Protein AF-A0AAJ1MAJ5-F1 (afdb_monomer_lite)

Structure (mmCIF, N/CA/C/O backbone):
data_AF-A0AAJ1MAJ5-F1
#
_entry.id   AF-A0AAJ1MAJ5-F1
#
loop_
_atom_site.group_PDB
_atom_site.id
_atom_site.type_symbo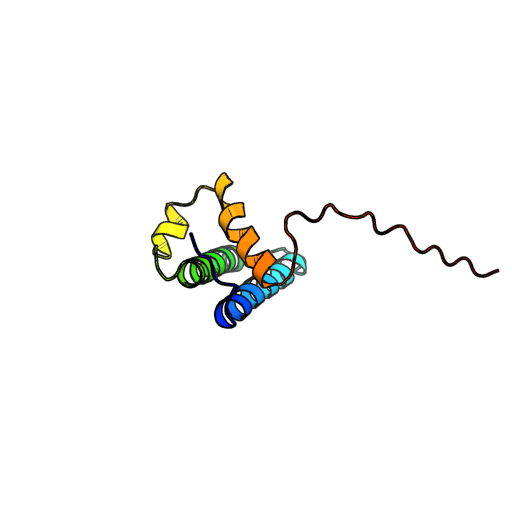l
_atom_site.label_atom_id
_atom_site.label_alt_id
_atom_site.label_comp_id
_atom_site.label_asym_id
_atom_site.label_entity_id
_atom_site.label_seq_id
_atom_site.pdbx_PDB_ins_code
_atom_site.Cartn_x
_atom_site.Cartn_y
_atom_site.Cartn_z
_atom_site.occupancy
_atom_site.B_iso_or_equiv
_atom_site.auth_seq_id
_atom_site.auth_comp_id
_atom_site.auth_asym_id
_atom_site.auth_atom_id
_atom_site.pdbx_PDB_model_num
ATOM 1 N N . MET A 1 1 ? -19.396 -5.710 -0.589 1.00 59.69 1 MET A N 1
ATOM 2 C CA . MET A 1 1 ? -18.769 -5.795 -1.927 1.00 59.69 1 MET A CA 1
ATOM 3 C C . MET A 1 1 ? -18.864 -4.440 -2.600 1.00 59.69 1 MET A C 1
ATOM 5 O O . MET A 1 1 ? -19.908 -3.806 -2.494 1.00 59.69 1 MET A O 1
ATOM 9 N N . ARG A 1 2 ? -17.773 -4.000 -3.231 1.00 75.06 2 ARG A N 1
ATOM 10 C CA . ARG A 1 2 ? -17.720 -2.803 -4.074 1.00 75.06 2 ARG A CA 1
ATOM 11 C C . ARG A 1 2 ? -18.050 -3.207 -5.511 1.00 75.06 2 ARG A C 1
ATOM 13 O O . ARG A 1 2 ? -17.532 -4.217 -5.970 1.00 75.06 2 ARG A O 1
ATOM 20 N N . ASN A 1 3 ? -18.887 -2.426 -6.191 1.00 77.62 3 ASN A N 1
ATOM 21 C CA . ASN A 1 3 ? -19.333 -2.712 -7.564 1.00 77.62 3 ASN A CA 1
ATOM 22 C C . ASN A 1 3 ? -18.869 -1.653 -8.582 1.00 77.62 3 ASN A C 1
ATOM 24 O O . ASN A 1 3 ? -19.230 -1.723 -9.752 1.00 77.62 3 ASN A O 1
ATOM 28 N N . GLU A 1 4 ? -18.111 -0.655 -8.138 1.00 86.19 4 GLU A N 1
ATOM 29 C CA . GLU A 1 4 ? -17.616 0.452 -8.960 1.00 86.19 4 GLU A CA 1
ATOM 30 C C . GLU A 1 4 ? -16.127 0.271 -9.317 1.00 86.19 4 GLU A C 1
ATOM 32 O O . GLU A 1 4 ? -15.389 -0.364 -8.558 1.00 86.19 4 GLU A O 1
ATOM 37 N N . PRO A 1 5 ? -15.665 0.808 -10.463 1.00 88.31 5 PRO A N 1
ATOM 38 C CA . PRO A 1 5 ? -14.253 0.777 -10.852 1.00 88.31 5 PRO A CA 1
ATOM 39 C C . PRO A 1 5 ? -13.401 1.676 -9.940 1.00 88.31 5 PRO A C 1
ATOM 41 O O . PRO A 1 5 ? -13.922 2.676 -9.452 1.00 88.31 5 PRO A O 1
ATOM 44 N N . PRO A 1 6 ? -12.110 1.369 -9.683 1.00 91.88 6 PRO A N 1
ATOM 45 C CA . PRO A 1 6 ? -11.218 2.201 -8.860 1.00 91.88 6 PRO A CA 1
ATOM 46 C C . PRO A 1 6 ? -11.218 3.679 -9.274 1.00 91.88 6 PRO A C 1
ATOM 48 O O . PRO 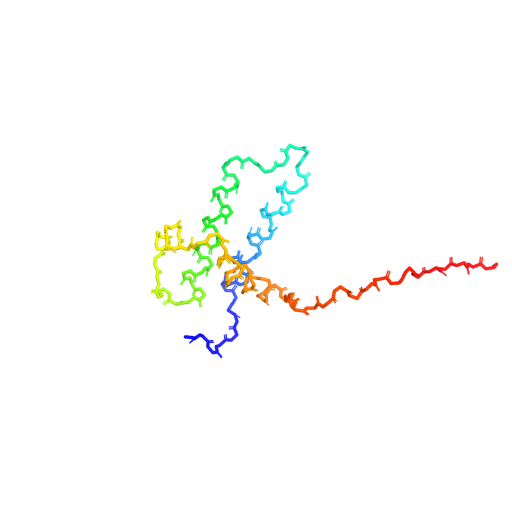A 1 6 ? -11.208 4.001 -10.461 1.00 91.88 6 PRO A O 1
ATOM 51 N N . MET A 1 7 ? -11.224 4.577 -8.290 1.00 94.00 7 MET A N 1
ATOM 52 C CA . MET A 1 7 ? -11.225 6.024 -8.507 1.00 94.00 7 MET A CA 1
ATOM 53 C C . MET A 1 7 ? -9.792 6.563 -8.638 1.00 94.00 7 MET A C 1
ATOM 55 O O . MET A 1 7 ? -8.826 5.902 -8.259 1.00 94.00 7 MET A O 1
ATOM 59 N N . ILE A 1 8 ? -9.639 7.805 -9.116 1.00 96.75 8 ILE A N 1
ATOM 60 C CA . ILE A 1 8 ? -8.319 8.456 -9.264 1.00 96.75 8 ILE A CA 1
ATOM 61 C C . ILE A 1 8 ? -7.541 8.477 -7.938 1.00 96.75 8 ILE A C 1
ATOM 63 O O . ILE A 1 8 ? -6.327 8.300 -7.937 1.00 96.75 8 ILE A O 1
ATOM 67 N N . GLU A 1 9 ? -8.217 8.651 -6.801 1.00 95.94 9 GLU A N 1
ATOM 68 C CA . GLU A 1 9 ? -7.558 8.597 -5.490 1.00 95.94 9 GLU A CA 1
ATOM 69 C C . GLU A 1 9 ? -6.968 7.215 -5.176 1.00 95.94 9 GLU A C 1
ATOM 71 O O . GLU A 1 9 ? -5.869 7.133 -4.630 1.00 95.94 9 GLU A O 1
ATOM 76 N N . ASN A 1 10 ? -7.641 6.135 -5.591 1.00 96.38 10 ASN A N 1
ATOM 77 C CA . ASN A 1 10 ? -7.125 4.779 -5.438 1.00 96.38 10 ASN A CA 1
ATOM 78 C C . ASN A 1 10 ? -5.898 4.579 -6.328 1.00 96.38 10 ASN A C 1
ATOM 80 O O . ASN A 1 10 ? -4.925 3.983 -5.880 1.00 96.38 10 ASN A O 1
ATOM 84 N N . LEU A 1 11 ? -5.913 5.117 -7.555 1.00 97.81 11 LEU A N 1
ATOM 85 C CA . LEU A 1 11 ? -4.752 5.084 -8.448 1.00 97.81 11 LEU A CA 1
ATOM 86 C C . LEU A 1 11 ? -3.555 5.829 -7.854 1.00 97.81 11 LEU A C 1
ATOM 88 O O . LEU A 1 11 ? -2.443 5.315 -7.882 1.00 97.81 11 LEU A O 1
ATOM 92 N N . ILE A 1 12 ? -3.773 7.009 -7.272 1.00 98.38 12 ILE A N 1
ATOM 93 C CA . ILE A 1 12 ? -2.708 7.766 -6.605 1.00 98.38 12 ILE A CA 1
ATOM 94 C C . ILE A 1 12 ? -2.094 6.952 -5.461 1.00 98.38 12 ILE A C 1
ATOM 96 O O . ILE A 1 12 ? -0.872 6.911 -5.334 1.00 98.38 12 ILE A O 1
ATOM 100 N N . ASP A 1 13 ? -2.911 6.313 -4.627 1.00 98.38 13 ASP A N 1
ATOM 101 C CA . ASP A 1 13 ? -2.400 5.518 -3.509 1.00 98.38 13 ASP A CA 1
ATOM 102 C C . ASP A 1 13 ? -1.712 4.228 -3.983 1.00 98.38 13 ASP A C 1
ATOM 104 O O . ASP A 1 13 ? -0.643 3.894 -3.476 1.00 98.38 13 ASP A O 1
ATOM 108 N N . ALA A 1 14 ? -2.236 3.572 -5.020 1.00 98.31 14 ALA A N 1
ATOM 109 C CA . ALA A 1 14 ? -1.592 2.419 -5.643 1.00 98.31 14 ALA A CA 1
ATOM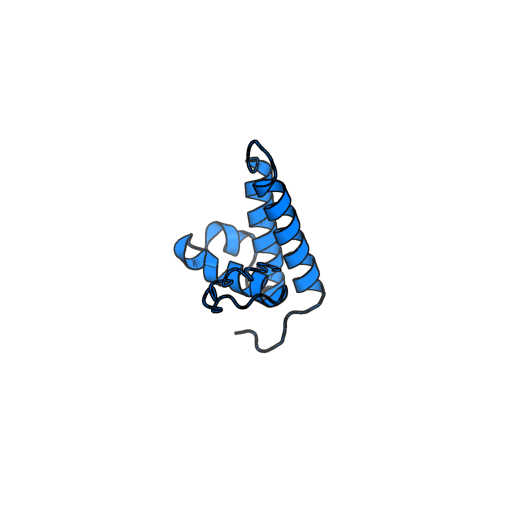 110 C C . ALA A 1 14 ? -0.218 2.773 -6.243 1.00 98.31 14 ALA A C 1
ATOM 112 O O . ALA A 1 14 ? 0.746 2.033 -6.062 1.00 98.31 14 ALA A O 1
ATOM 113 N N . LEU A 1 15 ? -0.089 3.939 -6.886 1.00 98.44 15 LEU A N 1
ATOM 114 C CA . LEU A 1 15 ? 1.190 4.425 -7.417 1.00 98.44 15 LEU A CA 1
ATOM 115 C C . LEU A 1 15 ? 2.210 4.730 -6.311 1.00 98.44 15 LEU A C 1
ATOM 117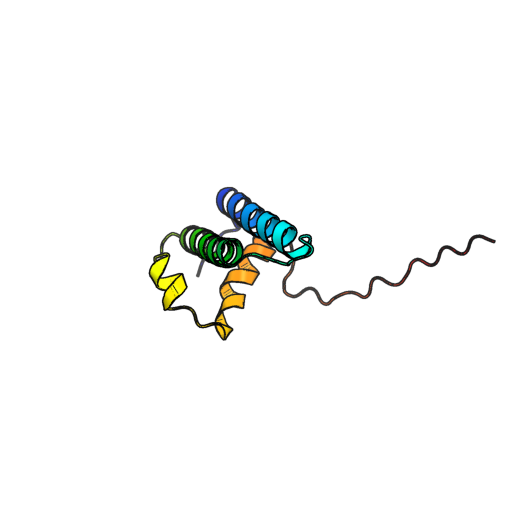 O O . LEU A 1 15 ? 3.404 4.525 -6.513 1.00 98.44 15 LEU A O 1
ATOM 121 N N . LYS A 1 16 ? 1.772 5.198 -5.133 1.00 98.56 16 LYS A N 1
ATOM 122 C CA . LYS A 1 16 ? 2.672 5.390 -3.979 1.00 98.56 16 LYS A CA 1
ATOM 123 C C . LYS A 1 16 ? 3.201 4.062 -3.454 1.00 98.56 16 LYS A C 1
ATOM 125 O O . LYS A 1 16 ? 4.387 3.978 -3.149 1.00 98.56 16 LYS A O 1
ATOM 130 N N . ILE A 1 17 ? 2.331 3.053 -3.362 1.00 98.44 17 ILE A N 1
ATOM 131 C CA . ILE A 1 17 ? 2.717 1.690 -2.975 1.00 98.44 17 ILE A CA 1
ATOM 132 C C . ILE A 1 17 ? 3.760 1.163 -3.962 1.00 98.44 17 ILE A C 1
ATOM 134 O O . ILE A 1 17 ? 4.870 0.844 -3.548 1.00 98.44 17 ILE A O 1
ATOM 138 N N . GLN A 1 18 ? 3.445 1.185 -5.262 1.00 97.44 18 GLN A N 1
ATOM 139 C CA . GLN A 1 18 ? 4.351 0.716 -6.312 1.00 97.44 18 GLN A CA 1
ATOM 140 C C . GLN A 1 18 ? 5.694 1.453 -6.279 1.00 97.44 18 GLN A C 1
ATOM 142 O O . GLN A 1 18 ? 6.745 0.835 -6.422 1.00 97.44 18 GLN A O 1
ATOM 147 N N . ARG A 1 19 ? 5.685 2.777 -6.072 1.00 97.62 19 ARG A N 1
ATOM 148 C CA . ARG A 1 19 ? 6.924 3.555 -6.000 1.00 97.62 19 ARG A CA 1
ATOM 149 C C . ARG A 1 19 ? 7.815 3.102 -4.847 1.00 97.62 19 ARG A C 1
ATOM 151 O O . ARG A 1 19 ? 9.008 2.915 -5.062 1.00 97.62 19 ARG A O 1
ATOM 158 N N . LEU A 1 20 ? 7.239 2.928 -3.659 1.00 97.62 20 LEU A N 1
ATOM 159 C CA . LEU A 1 20 ? 7.976 2.469 -2.486 1.00 97.62 20 LEU A CA 1
ATOM 160 C C . LEU A 1 20 ? 8.505 1.044 -2.681 1.00 97.62 20 LEU A C 1
ATOM 162 O O . LEU A 1 20 ? 9.645 0.772 -2.327 1.00 97.62 20 LEU A O 1
ATOM 166 N N . GLU A 1 21 ? 7.712 0.151 -3.275 1.00 95.31 21 GLU A N 1
ATOM 167 C CA . GLU A 1 21 ? 8.137 -1.221 -3.578 1.00 95.31 21 GLU A CA 1
ATOM 168 C C . GLU A 1 21 ? 9.328 -1.245 -4.546 1.00 95.31 21 GLU A C 1
ATOM 170 O O . GLU A 1 21 ? 10.321 -1.908 -4.259 1.00 95.31 21 GLU A O 1
ATOM 175 N N . ILE A 1 22 ? 9.301 -0.433 -5.609 1.00 95.19 22 ILE A N 1
ATOM 176 C CA . ILE A 1 22 ? 10.444 -0.267 -6.522 1.00 95.19 22 ILE A CA 1
ATOM 177 C C . ILE A 1 22 ? 11.673 0.258 -5.774 1.00 95.19 22 ILE A C 1
ATOM 179 O O . ILE A 1 22 ? 12.775 -0.261 -5.954 1.00 95.19 22 ILE A O 1
ATOM 183 N N . ASP A 1 23 ? 11.513 1.288 -4.940 1.00 94.94 23 ASP A N 1
ATOM 184 C CA . ASP A 1 23 ? 12.631 1.866 -4.186 1.00 94.94 23 ASP A CA 1
ATOM 185 C C . ASP A 1 23 ? 13.233 0.825 -3.209 1.00 94.94 23 ASP A C 1
ATOM 187 O O . ASP A 1 23 ? 14.453 0.741 -3.073 1.00 94.94 23 ASP A O 1
ATOM 191 N N . MET A 1 24 ? 12.408 -0.035 -2.598 1.00 94.94 24 MET A N 1
ATOM 192 C CA . MET A 1 24 ? 12.859 -1.134 -1.731 1.00 94.94 24 MET A CA 1
ATOM 193 C C . MET A 1 24 ? 13.570 -2.261 -2.495 1.00 94.94 24 MET A C 1
ATOM 195 O O . MET A 1 24 ? 14.526 -2.831 -1.973 1.00 94.94 24 MET A O 1
ATOM 199 N N . GLU A 1 25 ? 13.102 -2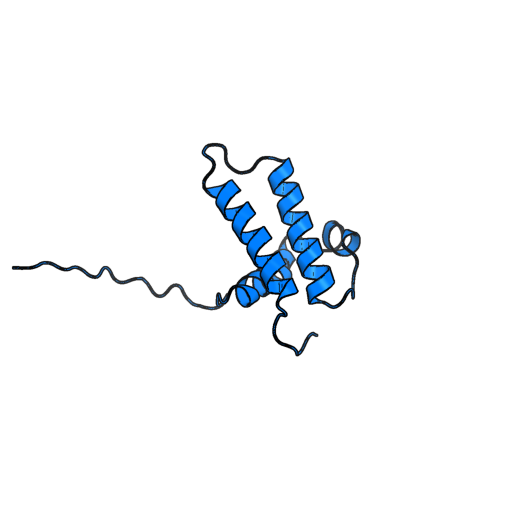.612 -3.695 1.00 92.75 25 GLU A N 1
ATOM 200 C CA . GLU A 1 25 ? 13.673 -3.686 -4.526 1.00 92.75 25 GLU A CA 1
ATOM 201 C C . GLU A 1 25 ? 14.973 -3.272 -5.220 1.00 92.75 25 GLU A C 1
ATOM 203 O O . GLU A 1 25 ? 15.867 -4.093 -5.413 1.00 92.75 25 GLU A O 1
ATOM 208 N N . THR A 1 26 ? 15.083 -1.996 -5.592 1.00 91.62 26 THR A N 1
ATOM 209 C CA . THR A 1 26 ? 16.260 -1.448 -6.284 1.00 91.62 26 THR A CA 1
ATOM 210 C C . THR A 1 26 ? 17.369 -0.993 -5.335 1.00 91.62 26 THR A C 1
ATOM 212 O O . THR A 1 26 ? 18.470 -0.681 -5.786 1.00 91.62 26 THR A O 1
ATOM 215 N N . ASN A 1 27 ? 17.110 -0.959 -4.026 1.00 89.19 27 ASN A N 1
ATOM 216 C CA . ASN A 1 27 ? 18.120 -0.671 -3.015 1.00 89.19 27 ASN A CA 1
ATOM 217 C C . ASN A 1 27 ? 19.011 -1.901 -2.781 1.00 89.19 27 ASN A C 1
ATOM 219 O O . ASN A 1 27 ? 18.518 -2.976 -2.446 1.00 89.19 27 ASN A O 1
ATOM 223 N N . ASP A 1 28 ? 20.332 -1.723 -2.861 1.00 85.12 28 ASP A N 1
ATOM 224 C CA . ASP A 1 28 ? 21.325 -2.788 -2.645 1.00 85.12 28 ASP A CA 1
ATOM 225 C C . ASP A 1 28 ? 21.204 -3.481 -1.273 1.00 85.12 28 ASP A C 1
ATOM 227 O O . ASP A 1 28 ? 21.616 -4.629 -1.111 1.00 85.12 28 ASP A O 1
ATOM 231 N N . ASN A 1 29 ? 20.644 -2.793 -0.270 1.00 87.44 29 ASN A N 1
ATOM 232 C CA . ASN A 1 29 ? 20.432 -3.334 1.077 1.00 87.44 29 ASN A CA 1
ATOM 233 C C . ASN A 1 29 ? 18.997 -3.840 1.312 1.00 87.44 29 ASN A C 1
ATOM 235 O O . ASN A 1 29 ? 18.659 -4.210 2.439 1.00 87.44 29 ASN A O 1
ATOM 239 N N . GLY A 1 30 ? 18.154 -3.837 0.275 1.00 87.31 30 GLY A N 1
ATOM 240 C CA . GLY A 1 30 ? 16.716 -4.053 0.380 1.00 87.31 30 GLY A CA 1
ATOM 241 C C . GLY A 1 30 ? 15.990 -2.927 1.126 1.00 87.31 30 GLY A C 1
ATOM 242 O O . GLY A 1 30 ? 16.556 -1.876 1.436 1.00 87.31 30 GLY A O 1
ATOM 243 N N . GLY A 1 31 ? 14.714 -3.162 1.436 1.00 90.31 31 GLY A N 1
ATOM 244 C CA . GLY A 1 31 ? 13.892 -2.222 2.197 1.00 90.31 31 GLY A CA 1
ATOM 245 C C . GLY A 1 31 ? 14.270 -2.149 3.680 1.00 90.31 31 GLY A C 1
ATOM 246 O O . GLY A 1 31 ? 14.436 -3.165 4.358 1.00 90.31 31 GLY A O 1
ATOM 247 N N . THR A 1 32 ? 14.353 -0.933 4.210 1.00 94.62 32 THR A N 1
ATOM 248 C CA . THR A 1 32 ? 14.541 -0.658 5.638 1.00 94.62 32 THR A CA 1
ATOM 249 C C . THR A 1 32 ? 13.303 -1.040 6.457 1.00 94.62 32 THR A C 1
ATOM 251 O O . THR A 1 32 ? 12.188 -1.108 5.943 1.00 94.62 32 THR A O 1
ATOM 254 N N . ALA A 1 33 ? 13.467 -1.221 7.775 1.00 95.31 33 ALA A N 1
ATOM 255 C CA . ALA A 1 33 ? 12.342 -1.481 8.684 1.00 95.31 33 ALA A CA 1
ATOM 256 C C . ALA A 1 33 ? 11.240 -0.412 8.574 1.00 95.31 33 ALA A C 1
ATOM 258 O O . ALA A 1 33 ? 10.056 -0.739 8.546 1.00 95.31 33 ALA A O 1
ATOM 259 N N . LYS A 1 34 ? 11.636 0.859 8.429 1.00 96.19 34 LYS A N 1
ATOM 260 C CA . LYS A 1 34 ? 10.699 1.963 8.237 1.00 96.19 34 LYS A CA 1
ATOM 261 C C . LYS A 1 34 ? 9.940 1.856 6.913 1.00 96.19 34 LYS A C 1
ATOM 263 O O . LYS A 1 34 ? 8.738 2.074 6.899 1.00 96.19 34 LYS A O 1
ATOM 268 N N . GLU A 1 35 ? 10.610 1.524 5.814 1.00 96.56 35 GLU A N 1
ATOM 269 C CA . GLU A 1 35 ? 9.944 1.376 4.512 1.00 96.56 35 GLU A CA 1
ATOM 270 C C . GLU A 1 35 ? 8.985 0.182 4.505 1.00 96.56 35 GLU A C 1
ATOM 272 O O . GLU A 1 35 ? 7.911 0.259 3.918 1.00 96.56 35 GLU A O 1
ATOM 277 N N . ILE A 1 36 ? 9.315 -0.894 5.225 1.00 95.25 36 ILE A N 1
ATOM 278 C CA . ILE A 1 36 ? 8.397 -2.019 5.432 1.00 95.25 36 ILE A CA 1
ATOM 279 C C . ILE A 1 36 ? 7.133 -1.552 6.170 1.00 95.25 36 ILE A C 1
ATOM 281 O O . ILE A 1 36 ? 6.025 -1.862 5.731 1.00 95.25 36 ILE A O 1
ATOM 285 N N . GLU A 1 37 ? 7.277 -0.792 7.259 1.00 96.38 37 GLU A N 1
ATOM 286 C CA . GLU A 1 37 ? 6.142 -0.213 7.992 1.00 96.38 37 GLU A CA 1
ATOM 287 C C . GLU A 1 37 ? 5.334 0.761 7.122 1.00 96.38 37 GLU A C 1
ATOM 289 O O . GLU A 1 37 ? 4.104 0.685 7.073 1.00 96.38 37 GLU A O 1
ATOM 294 N N . ASP A 1 38 ? 6.010 1.655 6.398 1.00 97.75 38 ASP A N 1
ATOM 295 C CA . ASP A 1 38 ? 5.379 2.622 5.501 1.00 97.75 38 ASP A CA 1
ATOM 296 C C . ASP A 1 38 ? 4.602 1.907 4.386 1.00 97.75 38 ASP A C 1
ATOM 298 O O . ASP A 1 38 ? 3.478 2.305 4.078 1.00 97.75 38 ASP A O 1
ATOM 302 N N . ARG A 1 39 ? 5.126 0.799 3.846 1.00 96.69 39 ARG A N 1
ATOM 303 C CA . ARG A 1 39 ? 4.434 -0.022 2.846 1.00 96.69 39 ARG A CA 1
ATOM 304 C C . ARG A 1 39 ? 3.105 -0.541 3.379 1.00 96.69 39 ARG A C 1
ATOM 306 O O . ARG A 1 39 ? 2.078 -0.348 2.731 1.00 96.69 39 ARG A O 1
ATOM 313 N N . PHE A 1 40 ? 3.084 -1.154 4.561 1.00 96.38 40 PHE A N 1
ATOM 314 C CA . PHE A 1 40 ? 1.834 -1.672 5.131 1.00 96.38 40 PHE A CA 1
ATOM 315 C C . PHE A 1 40 ? 0.855 -0.564 5.531 1.00 96.38 40 PHE A C 1
ATOM 317 O O . PHE A 1 40 ? -0.351 -0.740 5.363 1.00 96.38 40 PHE A O 1
ATOM 324 N N . ASN A 1 41 ? 1.347 0.596 5.970 1.00 97.44 41 ASN A N 1
ATOM 325 C CA . ASN A 1 41 ? 0.498 1.768 6.177 1.00 97.44 41 ASN A CA 1
ATOM 326 C C . ASN A 1 41 ? -0.126 2.256 4.861 1.00 97.44 41 ASN A C 1
ATOM 328 O O . ASN A 1 41 ? -1.316 2.544 4.827 1.00 97.44 41 ASN A O 1
ATOM 332 N N . LEU A 1 42 ? 0.623 2.293 3.756 1.00 98.25 42 LEU A N 1
ATOM 333 C CA . LEU A 1 42 ? 0.069 2.664 2.450 1.00 98.25 42 LEU A CA 1
ATOM 334 C C . LEU A 1 42 ? -1.000 1.671 1.970 1.00 98.25 42 LEU A C 1
ATOM 336 O O . LEU A 1 42 ? -2.040 2.102 1.472 1.00 98.25 42 LEU A O 1
ATOM 340 N N . TYR A 1 43 ? -0.793 0.365 2.169 1.00 97.88 43 TYR A N 1
ATOM 341 C CA . TYR A 1 43 ? -1.827 -0.640 1.903 1.00 97.88 43 TYR A CA 1
ATOM 342 C C . TYR A 1 43 ? -3.073 -0.424 2.772 1.00 97.88 43 TYR A C 1
ATOM 344 O O . TYR A 1 43 ? -4.186 -0.498 2.252 1.00 97.88 43 TYR A O 1
ATOM 352 N N . ALA A 1 44 ? -2.909 -0.100 4.059 1.00 96.88 44 ALA A N 1
ATOM 353 C CA . ALA A 1 44 ? -4.025 0.222 4.946 1.00 96.88 44 ALA A CA 1
ATOM 354 C C . ALA A 1 44 ? -4.805 1.452 4.448 1.00 96.88 44 ALA A C 1
ATOM 356 O O . ALA A 1 44 ? -6.033 1.425 4.373 1.00 96.88 44 ALA A O 1
ATOM 357 N N . ASP A 1 45 ? -4.103 2.517 4.057 1.00 97.44 45 ASP A N 1
ATOM 358 C CA . ASP A 1 45 ? -4.694 3.754 3.537 1.00 97.44 45 ASP A CA 1
ATOM 359 C C . ASP A 1 45 ? -5.480 3.509 2.256 1.00 97.44 45 ASP A C 1
ATOM 361 O O . ASP A 1 45 ? -6.617 3.975 2.129 1.00 97.44 45 ASP A O 1
ATOM 365 N N . PHE A 1 46 ? -4.880 2.763 1.326 1.00 97.62 46 PHE A N 1
ATOM 366 C CA . PHE A 1 46 ? -5.538 2.341 0.101 1.00 97.62 46 PHE A CA 1
ATOM 367 C C . PHE A 1 46 ? -6.804 1.552 0.432 1.00 97.62 46 PHE A C 1
ATOM 369 O O . PHE A 1 46 ? -7.876 1.894 -0.059 1.00 97.62 46 PHE A O 1
ATOM 376 N N . ALA A 1 47 ? -6.698 0.540 1.295 1.00 95.44 47 ALA A N 1
ATOM 377 C CA . ALA A 1 47 ? -7.789 -0.359 1.637 1.00 95.44 47 ALA A CA 1
ATOM 378 C C . ALA A 1 47 ? -8.973 0.398 2.261 1.00 95.44 47 ALA A C 1
ATOM 380 O O . ALA A 1 47 ? -10.102 0.312 1.776 1.00 95.44 47 ALA A O 1
ATOM 381 N N . VAL A 1 48 ? -8.717 1.225 3.275 1.00 95.38 48 VAL A N 1
ATOM 382 C CA . VAL A 1 48 ? -9.758 2.019 3.942 1.00 95.38 48 VAL A CA 1
ATOM 383 C C . VAL A 1 48 ? -10.523 2.880 2.933 1.00 95.38 48 VAL A C 1
ATOM 385 O O . VAL A 1 48 ? -11.752 2.889 2.949 1.00 95.38 48 VAL A O 1
ATOM 388 N N . LYS A 1 49 ? -9.835 3.549 2.001 1.00 95.00 49 LYS A N 1
ATOM 389 C CA . LYS A 1 49 ? -10.504 4.369 0.975 1.00 95.00 49 LYS A CA 1
ATOM 390 C C . LYS A 1 49 ? -11.211 3.520 -0.075 1.00 95.00 49 LYS A C 1
ATOM 392 O O . LYS A 1 49 ? -12.346 3.817 -0.438 1.00 95.00 49 LYS A O 1
ATOM 397 N N . PHE A 1 50 ? -10.559 2.458 -0.540 1.00 95.06 50 PHE A N 1
ATOM 398 C CA . PHE A 1 50 ? -11.077 1.564 -1.570 1.00 95.06 50 PHE A CA 1
ATOM 399 C C . PHE A 1 50 ? -12.389 0.908 -1.137 1.00 95.06 50 PHE A C 1
ATOM 401 O O . PHE A 1 50 ? -13.328 0.846 -1.921 1.00 95.06 50 PHE A O 1
ATOM 408 N N . TRP A 1 51 ? -12.503 0.490 0.124 1.00 94.06 51 TRP A N 1
ATOM 409 C CA . TRP A 1 51 ? -13.738 -0.057 0.693 1.00 94.06 51 TRP A CA 1
ATOM 410 C C . TRP A 1 51 ? -14.588 0.987 1.433 1.00 94.06 51 TRP A C 1
ATOM 412 O O . TRP A 1 51 ? -15.377 0.632 2.305 1.00 94.06 51 TRP A O 1
ATOM 422 N N . HIS A 1 52 ? -14.476 2.271 1.077 1.00 93.06 52 HIS A N 1
ATOM 423 C CA . HIS A 1 52 ? -15.328 3.364 1.570 1.00 93.06 52 HIS A CA 1
ATOM 424 C C . HIS A 1 52 ? -15.450 3.450 3.102 1.00 93.06 52 HIS A C 1
ATOM 426 O O . HIS A 1 52 ? -16.537 3.655 3.643 1.00 93.06 52 HIS A O 1
ATOM 432 N N . ASN A 1 53 ? -14.327 3.320 3.805 1.00 93.75 53 ASN A N 1
ATOM 433 C CA . ASN A 1 53 ? -14.214 3.387 5.263 1.00 93.75 53 ASN A CA 1
ATOM 434 C C . ASN A 1 53 ? -15.045 2.323 6.008 1.00 93.75 53 ASN A C 1
ATOM 436 O O . ASN A 1 53 ? -15.500 2.564 7.124 1.00 93.75 53 ASN A O 1
ATOM 440 N N . GLN A 1 54 ? -15.256 1.143 5.411 1.00 92.31 54 GLN A N 1
ATOM 441 C CA . GLN A 1 54 ? -15.929 0.016 6.079 1.00 92.31 54 GLN A CA 1
ATOM 442 C C . GLN A 1 54 ? -15.161 -0.535 7.290 1.00 92.31 54 GLN A C 1
ATOM 444 O O . GLN A 1 54 ? -15.752 -1.212 8.128 1.00 92.31 54 GLN A O 1
ATOM 449 N N . PHE A 1 55 ? -13.865 -0.247 7.376 1.00 93.06 55 PHE A N 1
ATOM 450 C CA . PHE A 1 55 ? -12.979 -0.600 8.479 1.00 93.06 55 PHE A CA 1
ATOM 451 C C . PHE A 1 55 ? -11.926 0.497 8.665 1.00 93.06 55 PHE A C 1
ATOM 453 O O . PHE A 1 55 ? -11.746 1.351 7.792 1.00 93.06 55 PHE A O 1
ATOM 460 N N . SER A 1 56 ? -11.252 0.493 9.814 1.00 95.69 56 SER A N 1
ATOM 461 C CA . SER A 1 56 ? -10.164 1.422 10.131 1.00 95.69 56 SER A CA 1
ATOM 462 C C . SER A 1 56 ? -8.792 0.883 9.708 1.00 95.69 56 SER A C 1
ATOM 464 O O . SER A 1 56 ? -8.630 -0.300 9.410 1.00 95.69 56 SER A O 1
ATOM 466 N N . LYS A 1 57 ? -7.765 1.743 9.718 1.00 95.88 57 LYS A N 1
ATOM 467 C CA . LYS A 1 57 ? -6.378 1.298 9.495 1.00 95.88 57 LYS A CA 1
ATOM 468 C C . LYS A 1 57 ? -5.923 0.287 10.554 1.00 95.88 57 LYS A C 1
ATOM 470 O O . LYS A 1 57 ? -5.226 -0.664 10.219 1.00 95.88 57 LYS A O 1
ATOM 475 N N . ASP A 1 58 ? -6.343 0.464 11.805 1.00 95.94 58 ASP A N 1
ATOM 476 C CA . ASP A 1 58 ? -5.987 -0.449 12.895 1.00 95.94 58 ASP A CA 1
ATOM 477 C C . ASP A 1 58 ? -6.640 -1.824 12.701 1.00 95.94 58 ASP A C 1
ATOM 479 O O . ASP A 1 58 ? -5.979 -2.846 12.898 1.00 95.94 58 ASP A O 1
ATOM 483 N N . ASP A 1 59 ? -7.895 -1.865 12.237 1.00 93.50 59 ASP A N 1
ATOM 484 C CA . ASP A 1 59 ? -8.574 -3.122 11.885 1.00 93.50 59 ASP A CA 1
ATOM 485 C C . ASP A 1 59 ? -7.827 -3.859 10.767 1.00 93.50 59 ASP A C 1
ATOM 487 O O . ASP A 1 59 ? -7.701 -5.081 10.801 1.00 93.50 59 ASP A O 1
ATOM 491 N N . PHE A 1 60 ? -7.289 -3.120 9.794 1.00 92.56 60 PHE A N 1
ATOM 492 C CA . PHE A 1 60 ? -6.456 -3.691 8.741 1.00 92.56 60 PHE A CA 1
ATOM 493 C C . PHE A 1 60 ? -5.152 -4.278 9.305 1.00 92.56 60 PHE A C 1
ATOM 495 O O . PHE A 1 60 ? -4.850 -5.444 9.060 1.00 92.56 60 PHE A O 1
ATOM 502 N N . LEU A 1 61 ? -4.396 -3.501 10.088 1.00 93.50 61 LEU A N 1
ATOM 503 C CA . LEU A 1 61 ? -3.070 -3.904 10.577 1.00 93.50 61 LEU A CA 1
ATOM 504 C C . LEU A 1 61 ? -3.119 -5.035 11.612 1.00 93.50 61 LEU A C 1
ATOM 506 O O . LEU A 1 61 ? -2.161 -5.796 11.732 1.00 93.50 61 LEU A O 1
ATOM 510 N N . THR A 1 62 ? -4.207 -5.139 12.376 1.00 93.25 62 THR A N 1
ATOM 511 C CA . THR A 1 62 ? -4.323 -6.102 13.484 1.00 93.25 62 THR A CA 1
ATOM 512 C C . THR A 1 62 ? -5.302 -7.241 13.213 1.00 93.25 62 THR A C 1
ATOM 514 O O . THR A 1 62 ? -5.209 -8.287 13.858 1.00 93.25 62 THR A O 1
ATOM 517 N N . GLY A 1 63 ? -6.229 -7.061 12.269 1.00 88.94 63 GLY A N 1
ATOM 518 C CA . GLY A 1 63 ? -7.284 -8.024 11.953 1.00 88.94 63 GLY A CA 1
ATOM 519 C C . GLY A 1 63 ? -7.037 -8.851 10.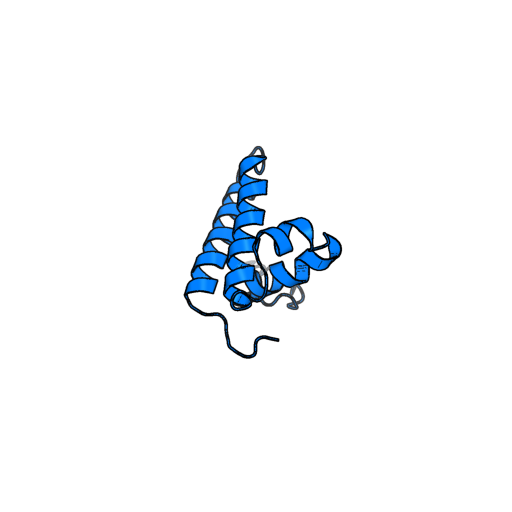692 1.00 88.94 63 GLY A C 1
ATOM 520 O O . GLY A 1 63 ? -7.621 -9.929 10.559 1.00 88.94 63 GLY A O 1
ATOM 521 N N . LEU A 1 64 ? -6.177 -8.395 9.773 1.00 88.06 64 LEU A N 1
ATOM 522 C CA . LEU A 1 64 ? -5.872 -9.136 8.551 1.00 88.06 64 LEU A CA 1
ATOM 523 C C . LEU A 1 64 ? -4.803 -10.201 8.815 1.00 88.06 64 LEU A C 1
ATOM 525 O O . LEU A 1 64 ? -3.700 -9.905 9.273 1.00 88.06 64 LEU A O 1
ATOM 529 N N . THR A 1 65 ? -5.108 -11.459 8.496 1.00 89.56 65 THR A N 1
ATOM 530 C CA . THR A 1 65 ? -4.085 -12.511 8.542 1.00 89.56 65 THR A CA 1
ATOM 531 C C . THR A 1 65 ? -3.123 -12.376 7.368 1.00 89.56 65 THR A C 1
ATOM 533 O O . THR A 1 65 ? -3.511 -11.952 6.281 1.00 89.56 65 THR A O 1
ATOM 536 N N . THR A 1 66 ? -1.874 -12.802 7.548 1.00 86.81 66 THR A N 1
ATOM 537 C CA . THR A 1 66 ? -0.870 -12.772 6.474 1.00 86.81 66 THR A CA 1
ATOM 538 C C . THR A 1 66 ? -1.293 -13.582 5.245 1.00 86.81 66 THR A C 1
ATOM 540 O O . THR A 1 66 ? -0.989 -13.184 4.127 1.00 86.81 66 THR A O 1
ATOM 543 N N . GLY A 1 67 ? -2.047 -14.672 5.433 1.00 89.00 67 GLY A N 1
ATOM 544 C CA . GLY A 1 67 ? -2.598 -15.480 4.338 1.00 89.00 67 GLY A CA 1
ATOM 545 C C . GLY A 1 67 ? -3.728 -14.802 3.555 1.00 89.00 67 GLY A C 1
ATOM 546 O O . GLY A 1 67 ? -4.037 -15.238 2.453 1.00 89.00 67 GLY A O 1
ATOM 547 N N . SER A 1 68 ? -4.322 -13.737 4.097 1.00 88.62 68 SER A N 1
ATOM 548 C CA . SER A 1 68 ? -5.380 -12.946 3.452 1.00 88.62 68 SER A CA 1
ATOM 549 C C . SER A 1 68 ? -4.856 -11.645 2.840 1.00 88.62 68 SER A C 1
ATOM 551 O O . SER A 1 68 ? -5.637 -10.838 2.349 1.00 88.62 68 SER A O 1
ATOM 553 N N . PHE A 1 69 ? -3.544 -11.392 2.872 1.00 90.94 69 PHE A N 1
ATOM 554 C CA . PHE A 1 69 ? -2.994 -10.132 2.367 1.00 90.94 69 PHE A CA 1
ATOM 555 C C . PHE A 1 69 ? -3.210 -9.944 0.856 1.00 90.94 69 PHE A C 1
ATOM 557 O O . PHE A 1 69 ? -3.405 -8.819 0.391 1.00 90.94 69 PHE A O 1
ATOM 564 N N . ASP A 1 70 ? -3.266 -11.040 0.097 1.00 90.50 70 ASP A N 1
ATOM 565 C CA . ASP A 1 70 ? -3.544 -11.012 -1.342 1.00 90.50 70 ASP A CA 1
ATOM 566 C C . ASP A 1 70 ? -4.926 -10.413 -1.665 1.00 90.50 70 ASP A C 1
ATOM 568 O O . ASP A 1 70 ? -5.079 -9.773 -2.707 1.00 90.50 70 ASP A O 1
ATOM 572 N N . ASP A 1 71 ? -5.897 -10.498 -0.744 1.00 88.81 71 ASP A N 1
ATOM 573 C CA . ASP A 1 71 ? -7.215 -9.860 -0.892 1.00 88.81 71 ASP A CA 1
ATOM 574 C C . ASP A 1 71 ? -7.118 -8.328 -0.974 1.00 88.81 71 ASP A C 1
ATOM 576 O O . ASP A 1 71 ? -8.030 -7.668 -1.477 1.00 88.81 71 ASP A O 1
ATOM 580 N N . VAL A 1 72 ? -6.005 -7.754 -0.506 1.00 90.88 72 VAL A N 1
ATOM 581 C CA . VAL A 1 72 ? -5.725 -6.314 -0.546 1.00 90.88 72 VAL A CA 1
ATOM 582 C C . VAL A 1 72 ? -4.661 -5.965 -1.579 1.00 90.88 72 VAL A C 1
ATOM 584 O O . VAL A 1 72 ? -4.796 -4.947 -2.262 1.00 90.88 72 VAL A O 1
ATOM 587 N N . ARG A 1 73 ? -3.660 -6.828 -1.780 1.00 93.19 73 ARG A N 1
ATOM 588 C CA . ARG A 1 73 ? -2.667 -6.648 -2.847 1.00 93.19 73 ARG A CA 1
ATOM 589 C C . ARG A 1 73 ? -3.309 -6.663 -4.236 1.00 93.19 73 ARG A C 1
ATOM 591 O O . ARG A 1 73 ? -3.012 -5.801 -5.059 1.00 93.19 73 ARG A O 1
ATOM 598 N N . ASN A 1 74 ? -4.232 -7.589 -4.492 1.00 93.50 74 ASN A N 1
ATOM 599 C CA . ASN A 1 74 ? -4.844 -7.741 -5.813 1.00 93.50 74 ASN A CA 1
ATOM 600 C C . ASN A 1 74 ? -5.632 -6.489 -6.254 1.00 93.50 74 ASN A C 1
ATOM 602 O O . ASN A 1 74 ? -5.432 -6.032 -7.378 1.00 93.50 74 ASN A O 1
ATOM 606 N N . PRO A 1 75 ? -6.469 -5.860 -5.406 1.00 93.88 75 PRO A N 1
ATOM 607 C CA . PRO A 1 75 ? -7.085 -4.573 -5.729 1.00 93.88 75 PRO A CA 1
ATOM 608 C C . PRO A 1 75 ? -6.104 -3.447 -6.076 1.00 93.88 75 PRO A C 1
ATOM 610 O O . PRO A 1 75 ? -6.414 -2.633 -6.950 1.00 93.88 75 PRO A O 1
ATOM 613 N N . VAL A 1 76 ? -4.928 -3.392 -5.439 1.00 96.44 76 VAL A N 1
ATOM 614 C CA . VAL A 1 76 ? -3.873 -2.425 -5.793 1.00 96.44 76 VAL A CA 1
ATOM 615 C C . VAL A 1 76 ? -3.373 -2.690 -7.214 1.00 96.44 76 VAL A C 1
ATOM 617 O O . VAL A 1 76 ? -3.335 -1.772 -8.031 1.00 96.44 76 VAL A O 1
ATOM 620 N N . TRP A 1 77 ? -3.079 -3.947 -7.547 1.00 94.62 77 TRP A N 1
ATOM 621 C CA . TRP A 1 77 ? -2.624 -4.351 -8.882 1.00 94.62 77 TRP A CA 1
ATOM 622 C C . TRP A 1 77 ? -3.657 -4.077 -9.975 1.00 94.62 77 TRP A C 1
ATOM 624 O O . TRP A 1 77 ? -3.328 -3.460 -10.987 1.00 94.62 77 TRP A O 1
ATOM 634 N N . VAL A 1 78 ? -4.921 -4.431 -9.735 1.00 92.88 78 VAL A N 1
ATOM 635 C CA . VAL A 1 78 ? -6.032 -4.129 -10.652 1.00 92.88 78 VAL A CA 1
ATOM 636 C C . VAL A 1 78 ? -6.166 -2.623 -10.870 1.00 92.88 78 VAL A C 1
ATOM 638 O O . VAL A 1 78 ? -6.402 -2.176 -11.990 1.00 92.88 78 VAL A O 1
ATOM 641 N N . THR A 1 79 ? -5.978 -1.821 -9.819 1.00 95.50 79 THR A N 1
ATOM 642 C CA . THR A 1 79 ? -6.022 -0.355 -9.921 1.00 95.50 79 THR A CA 1
ATOM 643 C C . THR A 1 79 ? -4.896 0.199 -10.800 1.00 95.50 79 THR A C 1
ATOM 645 O O . THR A 1 79 ? -5.103 1.187 -11.501 1.00 95.50 79 THR A O 1
ATOM 648 N N . LEU A 1 80 ? -3.730 -0.450 -10.809 1.00 95.56 80 LEU A N 1
ATOM 649 C CA . LEU A 1 80 ? -2.599 -0.120 -11.684 1.00 95.56 80 LEU A CA 1
ATOM 650 C C . LEU A 1 80 ? -2.749 -0.680 -13.111 1.00 95.56 80 LEU A C 1
ATOM 652 O O . LEU A 1 80 ? -1.933 -0.367 -13.974 1.00 95.56 80 LEU A O 1
ATOM 656 N N . GLY A 1 81 ? -3.790 -1.476 -13.375 1.00 91.56 81 GLY A N 1
ATOM 657 C CA . GLY A 1 81 ? -4.043 -2.094 -14.676 1.00 91.56 81 GLY A CA 1
ATOM 658 C C . GLY A 1 81 ? -3.371 -3.453 -14.880 1.00 91.56 81 GLY A C 1
ATOM 659 O O . GLY A 1 81 ? -3.371 -3.950 -16.004 1.00 91.56 81 GLY A O 1
ATOM 660 N N . TYR A 1 82 ? -2.825 -4.066 -13.826 1.00 89.25 82 TYR A N 1
ATOM 661 C CA . TYR A 1 82 ? -2.339 -5.445 -13.876 1.00 89.25 82 TYR A CA 1
ATOM 662 C C . TYR A 1 82 ? -3.495 -6.429 -13.677 1.00 89.25 82 TYR A C 1
ATOM 664 O O . TYR A 1 82 ? -4.365 -6.218 -12.829 1.00 89.25 82 TYR A O 1
ATOM 672 N N . ASP A 1 83 ? -3.484 -7.527 -14.431 1.00 84.31 83 ASP A N 1
ATOM 673 C CA . ASP A 1 83 ? -4.382 -8.656 -14.191 1.00 84.31 83 ASP A CA 1
ATOM 674 C C . ASP A 1 83 ? -3.708 -9.641 -13.219 1.00 84.31 83 ASP A C 1
ATOM 676 O O . ASP A 1 83 ? -2.737 -10.295 -13.603 1.00 84.31 83 ASP A O 1
ATOM 680 N N . PRO A 1 84 ? -4.197 -9.782 -11.970 1.00 75.75 84 PRO A N 1
ATOM 681 C CA . PRO A 1 84 ? -3.622 -10.714 -11.000 1.00 75.75 84 PRO A CA 1
ATOM 682 C C . PRO A 1 84 ? -3.800 -12.189 -11.399 1.00 75.75 84 PRO A C 1
ATOM 684 O O . PRO A 1 84 ? -3.204 -13.056 -10.767 1.00 75.75 84 PRO A O 1
ATOM 687 N N . ASN A 1 85 ? -4.623 -12.482 -12.413 1.00 77.06 85 ASN A N 1
ATOM 688 C CA . ASN A 1 85 ? -4.846 -13.825 -12.948 1.00 77.06 85 ASN A CA 1
ATOM 689 C C . ASN A 1 85 ? -4.205 -14.033 -14.323 1.00 77.06 85 ASN A C 1
ATOM 691 O O . ASN A 1 85 ? -4.404 -15.099 -14.914 1.00 77.06 85 ASN A O 1
ATOM 695 N N . ALA A 1 86 ? -3.475 -13.046 -14.854 1.00 74.69 86 ALA A N 1
ATOM 696 C CA . ALA A 1 86 ? -2.703 -13.270 -16.062 1.00 74.69 86 ALA A CA 1
ATOM 697 C C . ALA A 1 86 ? -1.680 -14.369 -15.764 1.00 74.69 86 ALA A C 1
ATOM 699 O O . ALA A 1 86 ? -0.794 -14.203 -14.928 1.00 74.69 86 ALA A O 1
ATOM 700 N N . SER A 1 87 ? -1.826 -15.516 -16.430 1.00 57.09 87 SER A N 1
ATOM 701 C CA . SER A 1 87 ? -0.729 -16.470 -16.536 1.00 57.09 87 SER A CA 1
ATOM 702 C C . SER A 1 87 ? 0.448 -15.727 -17.151 1.00 57.09 87 SER A C 1
ATOM 704 O O . SER A 1 87 ? 0.233 -15.039 -18.152 1.00 57.09 87 SER A O 1
ATOM 706 N N . GLU A 1 88 ? 1.648 -15.868 -16.586 1.00 58.47 88 GLU A N 1
ATOM 707 C CA . GLU A 1 88 ? 2.885 -15.489 -17.269 1.00 58.47 88 GLU A CA 1
ATOM 708 C C . GLU A 1 88 ? 2.849 -16.151 -18.650 1.00 58.47 88 GLU A C 1
ATOM 710 O O . GLU A 1 88 ? 3.029 -17.359 -18.791 1.00 58.47 88 GLU A O 1
ATOM 715 N N . SER A 1 89 ? 2.475 -15.393 -19.676 1.00 51.34 89 SER A N 1
ATOM 716 C CA . SER A 1 89 ? 2.760 -15.793 -21.036 1.00 51.34 89 SER A CA 1
ATOM 717 C C . SER A 1 89 ? 4.262 -15.651 -21.140 1.00 51.34 89 SER A C 1
ATOM 719 O O . SER A 1 89 ? 4.749 -14.523 -21.071 1.00 51.34 89 SER A O 1
ATOM 721 N N . ASP A 1 90 ? 4.957 -16.788 -21.207 1.00 47.50 90 ASP A N 1
ATOM 722 C CA . ASP A 1 90 ? 6.368 -16.862 -21.559 1.00 47.50 90 ASP A CA 1
ATOM 723 C C . ASP A 1 90 ? 6.615 -15.843 -22.679 1.00 47.50 90 ASP A C 1
ATOM 725 O O . ASP A 1 90 ? 6.080 -15.988 -23.783 1.00 47.50 90 ASP A O 1
ATOM 729 N N . ASP A 1 91 ? 7.355 -14.774 -22.377 1.00 49.25 91 ASP A N 1
ATOM 730 C CA . ASP A 1 91 ? 7.915 -13.901 -23.400 1.00 49.25 91 ASP A CA 1
ATOM 731 C C . ASP A 1 91 ? 8.886 -14.783 -24.196 1.00 49.25 91 ASP A C 1
ATOM 733 O O . ASP A 1 91 ? 10.061 -14.923 -23.850 1.00 49.25 91 ASP A O 1
ATOM 737 N N . GLU A 1 92 ? 8.371 -15.463 -25.226 1.00 47.31 92 GLU A N 1
ATOM 738 C CA . GLU A 1 92 ? 9.188 -16.160 -26.208 1.00 47.31 92 GLU A CA 1
ATOM 739 C C . GLU A 1 92 ? 10.204 -15.150 -26.750 1.00 47.31 92 GLU A C 1
ATOM 741 O O . GLU A 1 92 ? 9.844 -14.137 -27.358 1.00 47.31 92 GLU A O 1
ATOM 746 N N . GLU A 1 93 ? 11.486 -15.429 -26.489 1.00 49.16 93 GLU A N 1
ATOM 747 C CA . GLU A 1 93 ? 12.636 -14.720 -27.035 1.00 49.16 93 GLU A CA 1
ATOM 748 C C . GLU A 1 93 ? 12.394 -14.397 -28.514 1.00 49.16 93 GLU A C 1
ATOM 750 O O . GLU A 1 93 ? 12.433 -15.279 -29.377 1.00 49.16 93 GLU A O 1
ATOM 755 N N . ASN A 1 94 ? 12.199 -13.118 -28.840 1.00 43.88 94 ASN A N 1
ATOM 756 C CA . ASN A 1 94 ? 12.255 -12.681 -30.227 1.00 43.88 94 ASN A CA 1
ATOM 757 C C . ASN A 1 94 ? 13.720 -12.717 -30.687 1.00 43.88 94 ASN A C 1
ATOM 759 O O . ASN A 1 94 ? 14.447 -11.722 -30.643 1.00 43.88 94 ASN A O 1
ATOM 763 N N . GLY A 1 95 ? 14.166 -13.907 -31.080 1.00 49.41 95 GLY A N 1
ATOM 764 C CA . GLY A 1 95 ? 15.445 -14.141 -31.722 1.00 49.41 95 GLY A CA 1
ATOM 765 C C . GLY A 1 95 ? 15.481 -13.512 -33.112 1.00 49.41 95 GLY A C 1
ATOM 766 O O . GLY A 1 95 ? 15.261 -14.194 -34.110 1.00 49.41 95 GLY A O 1
ATOM 767 N N . GLU A 1 96 ? 15.852 -12.234 -33.210 1.00 47.72 96 GLU A N 1
ATOM 768 C CA . GLU A 1 96 ? 16.388 -11.692 -34.462 1.00 47.72 96 GLU A CA 1
ATOM 769 C C . GLU A 1 96 ? 17.826 -12.207 -34.656 1.00 47.72 96 GLU A C 1
ATOM 771 O O . GLU A 1 96 ? 18.807 -11.566 -34.279 1.00 47.72 96 GLU A O 1
ATOM 776 N N . LYS A 1 97 ? 17.971 -13.368 -35.305 1.00 47.44 97 LYS A N 1
ATOM 777 C CA . LYS A 1 97 ? 19.135 -13.600 -36.168 1.00 47.44 97 LYS A CA 1
ATOM 778 C C . LYS A 1 97 ? 18.845 -12.918 -37.502 1.00 47.44 97 LYS A C 1
ATOM 780 O O . LYS A 1 97 ? 17.946 -13.343 -38.220 1.00 47.44 97 LYS A O 1
ATOM 785 N N . LYS A 1 98 ? 19.585 -11.855 -37.818 1.00 51.16 98 LYS A N 1
ATOM 786 C CA . LYS A 1 98 ? 19.684 -11.340 -39.187 1.00 51.16 98 LYS A CA 1
ATOM 787 C C . LYS A 1 98 ? 20.885 -12.002 -39.866 1.00 51.16 98 LYS A C 1
ATOM 789 O O . LYS A 1 98 ? 21.980 -11.991 -39.301 1.00 51.16 98 LYS A O 1
ATOM 794 N N . ASP A 1 99 ? 20.600 -12.608 -41.016 1.00 55.62 99 ASP A N 1
ATOM 795 C CA . ASP A 1 99 ? 21.539 -13.187 -41.987 1.00 55.62 99 ASP A CA 1
ATOM 796 C C . ASP A 1 99 ? 22.507 -12.151 -42.586 1.00 55.62 99 ASP A C 1
ATOM 798 O O . ASP A 1 99 ? 22.129 -10.956 -42.678 1.00 55.62 99 ASP A O 1
#

Radius of gyration: 16.87 Å; chains: 1; bounding box: 41×26×56 Å

pLDDT: mean 86.88, std 15.48, range [43.88, 98.56]

Foldseek 3Di:
DDDDQDDPVLLVLLVVLVVLCCVQVPDPVGDDPVSVVVNLLSLLVSVCVVVVNPDHSCCSVPVDDPVCVCVSVCSSCVSVVHDPPDDPPPPPPPDPPDD

Secondary structure (DSSP, 8-state):
---SPPPHHHHHHHHHHHHHHHHHHHSTT---HHHHHHHHHHHHHHHHHHTTTSS-HHHHHHH--GGGTHHHHHHHHHHTT--TT--------------

Sequence (99 aa):
MRNEPPMIENLIDALKIQRLEIDMETNDNGGTAKEIEDRFNLYADFAVKFWHNQFSKDDFLTGLTTGSFDDVRNPVWVTLGYDPNASESDDEENGEKKD

Organism: Limosilactobacillus mucosae (NCBI:txid97478)

InterPro domains:
  IPR057006 Phage tail chaperone protein-like [NF047360] (6-71)
  IPR057006 Phage tail chaperone protein-like [PF23857] (24-90)